Protein AF-A0A4U9UDP7-F1 (afdb_monomer)

Sequence (62 aa):
MVALGCGIALIPSVVVDNSPEPVRNRISQLENISMVEPFELGVCVPKKRLNEPLIEAFWQLL

Structure (mmCIF, N/CA/C/O backbone):
data_AF-A0A4U9UDP7-F1
#
_entry.id   AF-A0A4U9UDP7-F1
#
loop_
_atom_site.group_PDB
_atom_site.id
_atom_site.type_symbol
_atom_site.label_atom_id
_atom_site.label_alt_id
_atom_site.label_comp_id
_atom_site.label_asym_id
_atom_site.label_entity_id
_atom_site.label_seq_id
_atom_site.pdbx_PDB_ins_code
_atom_site.Cartn_x
_atom_site.Cartn_y
_atom_site.Cartn_z
_atom_site.occupancy
_atom_site.B_iso_or_equiv
_atom_site.auth_seq_id
_atom_site.auth_comp_id
_atom_site.auth_asym_id
_atom_site.auth_atom_id
_atom_site.pdbx_PDB_model_num
ATOM 1 N N . MET A 1 1 ? 11.529 7.242 -9.457 1.00 87.06 1 MET A N 1
ATOM 2 C CA . MET A 1 1 ? 12.897 6.851 -9.867 1.00 87.06 1 MET A CA 1
ATOM 3 C C . MET A 1 1 ? 12.887 5.851 -11.016 1.00 87.06 1 MET A C 1
ATOM 5 O O . MET A 1 1 ? 13.415 6.198 -12.061 1.00 87.06 1 MET A O 1
ATOM 9 N N . VAL A 1 2 ? 12.239 4.682 -10.890 1.00 94.25 2 VAL A N 1
ATOM 10 C CA . VAL A 1 2 ? 12.184 3.675 -11.979 1.00 94.25 2 VAL A CA 1
ATOM 11 C C . VAL A 1 2 ? 11.578 4.245 -13.271 1.00 94.25 2 VAL A C 1
ATOM 13 O O . VAL A 1 2 ? 12.248 4.275 -14.293 1.00 94.25 2 VAL A O 1
ATOM 16 N N . ALA A 1 3 ? 10.381 4.840 -13.209 1.00 94.31 3 ALA A N 1
ATOM 17 C CA . ALA A 1 3 ? 9.732 5.471 -14.372 1.00 94.31 3 ALA A CA 1
ATOM 18 C C . ALA A 1 3 ? 10.454 6.719 -14.935 1.00 94.31 3 ALA A C 1
ATOM 20 O O . ALA A 1 3 ? 10.063 7.239 -15.979 1.00 94.31 3 ALA A O 1
ATOM 21 N N . LEU A 1 4 ? 11.474 7.233 -14.234 1.00 94.50 4 LEU A N 1
ATOM 22 C CA . LEU A 1 4 ? 12.342 8.317 -14.718 1.00 94.50 4 LEU A CA 1
ATOM 23 C C . LEU A 1 4 ? 13.594 7.776 -15.430 1.00 94.50 4 LEU A C 1
ATOM 25 O O . LEU A 1 4 ? 14.428 8.561 -15.864 1.00 94.50 4 LEU A O 1
ATOM 29 N N . GLY A 1 5 ? 13.754 6.451 -15.513 1.00 93.12 5 GLY A N 1
ATOM 30 C CA . GLY A 1 5 ? 14.944 5.810 -16.071 1.00 93.12 5 GLY A CA 1
ATOM 31 C C . GLY A 1 5 ? 16.157 5.818 -15.135 1.00 93.12 5 GLY A C 1
ATOM 32 O O . GLY A 1 5 ? 17.267 5.560 -15.581 1.00 93.12 5 GLY A O 1
ATOM 33 N N . CYS A 1 6 ? 15.979 6.106 -13.840 1.00 94.88 6 CYS A N 1
ATOM 34 C CA . CYS A 1 6 ? 17.094 6.243 -12.895 1.00 94.88 6 CYS A CA 1
ATOM 35 C C . CYS A 1 6 ? 17.519 4.928 -12.209 1.00 94.88 6 CYS A C 1
ATOM 37 O O . CYS A 1 6 ? 18.338 4.978 -11.294 1.00 94.88 6 CYS A O 1
ATOM 39 N N . GLY A 1 7 ? 16.947 3.773 -12.5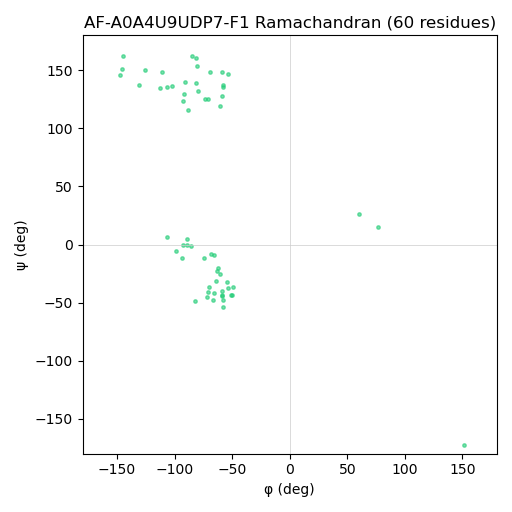71 1.00 94.19 7 GLY A N 1
ATOM 40 C CA . GLY A 1 7 ? 17.338 2.475 -12.006 1.00 94.19 7 GLY A CA 1
ATOM 41 C C . GLY A 1 7 ? 16.230 1.419 -11.980 1.00 94.19 7 GLY A C 1
ATOM 42 O O . GLY A 1 7 ? 15.139 1.630 -12.507 1.00 94.19 7 GLY A O 1
ATOM 43 N N . ILE A 1 8 ? 16.533 0.289 -11.331 1.00 93.94 8 ILE A N 1
ATOM 44 C CA . ILE A 1 8 ? 15.668 -0.892 -11.163 1.00 93.94 8 ILE A CA 1
ATOM 45 C C . ILE A 1 8 ? 15.254 -0.994 -9.689 1.00 93.94 8 ILE A C 1
ATOM 47 O O . ILE A 1 8 ? 16.018 -0.610 -8.804 1.00 93.94 8 ILE A O 1
ATOM 51 N N . ALA A 1 9 ? 14.056 -1.510 -9.413 1.00 92.62 9 ALA A N 1
ATOM 52 C CA . ALA A 1 9 ? 13.602 -1.767 -8.052 1.00 92.62 9 ALA A CA 1
ATOM 53 C C . ALA A 1 9 ? 12.720 -3.020 -7.980 1.00 92.62 9 ALA A C 1
ATOM 55 O O . ALA A 1 9 ? 12.006 -3.335 -8.930 1.00 92.62 9 ALA A O 1
ATOM 56 N N . LEU A 1 10 ? 12.745 -3.686 -6.824 1.00 91.81 10 LEU A N 1
ATOM 57 C CA . LEU A 1 10 ? 11.773 -4.709 -6.448 1.00 91.81 10 LEU A CA 1
ATOM 58 C C . LEU A 1 10 ? 10.599 -4.010 -5.757 1.00 91.81 10 LEU A C 1
ATOM 60 O O . LEU A 1 10 ? 10.781 -3.369 -4.722 1.00 91.81 10 LEU A O 1
ATOM 64 N N . ILE A 1 11 ? 9.417 -4.071 -6.361 1.00 90.25 11 ILE A N 1
ATOM 65 C CA . ILE A 1 11 ? 8.249 -3.292 -5.939 1.00 90.25 11 ILE A CA 1
ATOM 66 C C . ILE A 1 11 ? 7.043 -4.237 -5.837 1.00 90.25 11 ILE A C 1
ATOM 68 O O . ILE A 1 11 ? 6.853 -5.045 -6.748 1.00 90.25 11 ILE A O 1
ATOM 72 N N . PRO A 1 12 ? 6.204 -4.140 -4.785 1.00 90.88 12 PRO A N 1
ATOM 73 C CA . PRO A 1 12 ? 4.945 -4.879 -4.725 1.00 90.88 12 PRO A CA 1
ATOM 74 C C . PRO A 1 12 ? 4.040 -4.533 -5.912 1.00 90.88 12 PRO A C 1
ATOM 76 O O . PRO A 1 12 ? 3.861 -3.354 -6.225 1.00 90.88 12 PRO A O 1
ATOM 79 N N . SER A 1 13 ? 3.423 -5.540 -6.532 1.00 89.81 13 SER A N 1
ATOM 80 C CA . SER A 1 13 ? 2.553 -5.360 -7.706 1.00 89.81 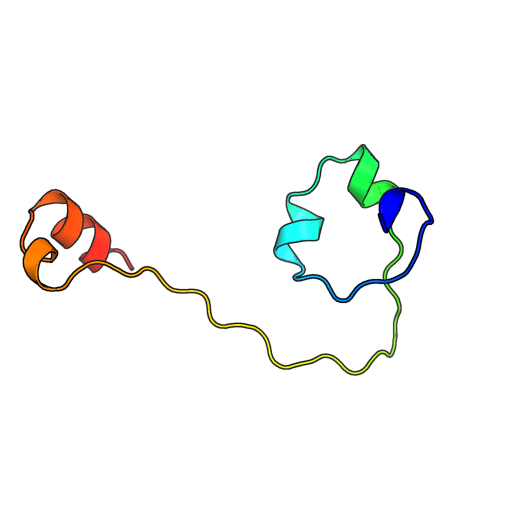13 SER A CA 1
ATOM 81 C C . SER A 1 13 ? 1.484 -4.287 -7.490 1.00 89.81 13 SER A C 1
ATOM 83 O O . SER A 1 13 ? 1.350 -3.391 -8.317 1.00 89.81 13 SER A O 1
ATOM 85 N N . VAL A 1 14 ? 0.843 -4.277 -6.314 1.00 92.19 14 VAL A N 1
ATOM 86 C CA . VAL A 1 14 ? -0.203 -3.306 -5.948 1.00 92.19 14 VAL A CA 1
ATOM 87 C C . VAL A 1 14 ? 0.239 -1.845 -6.088 1.00 92.19 14 VAL A C 1
ATOM 89 O O . VAL A 1 14 ? -0.574 -0.984 -6.421 1.00 92.19 14 VAL A O 1
ATOM 92 N N . VAL A 1 15 ? 1.523 -1.542 -5.865 1.00 93.25 15 VAL A N 1
ATOM 93 C CA . VAL A 1 15 ? 2.060 -0.182 -6.018 1.00 93.25 15 VAL A CA 1
ATOM 94 C C . VAL A 1 15 ? 2.125 0.193 -7.494 1.00 93.25 15 VAL A C 1
ATOM 96 O O . VAL A 1 15 ? 1.791 1.321 -7.856 1.00 93.25 15 VAL A O 1
ATOM 99 N N . VAL A 1 16 ? 2.529 -0.742 -8.356 1.00 92.50 16 VAL A N 1
ATOM 100 C CA . VAL A 1 16 ? 2.543 -0.535 -9.807 1.00 92.50 16 VAL A CA 1
ATOM 101 C C . VAL A 1 16 ? 1.112 -0.405 -10.315 1.00 92.50 16 VAL A C 1
ATOM 103 O O . VAL A 1 16 ? 0.815 0.579 -10.980 1.00 92.50 16 VAL A O 1
ATOM 106 N N . ASP A 1 17 ? 0.210 -1.303 -9.926 1.00 93.62 17 ASP A N 1
ATOM 107 C CA . ASP A 1 17 ? -1.183 -1.330 -10.388 1.00 93.62 17 ASP A CA 1
ATOM 108 C C . ASP A 1 17 ? -1.930 -0.027 -10.063 1.00 93.62 17 ASP A C 1
ATOM 110 O O . ASP A 1 17 ? -2.639 0.522 -10.909 1.00 93.62 17 ASP A O 1
ATOM 114 N N . ASN A 1 18 ? -1.698 0.534 -8.873 1.00 94.94 18 ASN A N 1
ATOM 115 C CA . ASN A 1 18 ? -2.321 1.784 -8.422 1.00 94.94 18 ASN A CA 1
ATOM 116 C C . ASN A 1 18 ? -1.529 3.051 -8.791 1.00 94.94 18 ASN A C 1
ATOM 118 O O . ASN A 1 18 ? -1.966 4.162 -8.487 1.00 94.94 18 ASN A O 1
ATOM 122 N N . SER A 1 19 ? -0.374 2.927 -9.451 1.00 95.75 19 SER A N 1
ATOM 123 C CA . SER A 1 19 ? 0.370 4.095 -9.931 1.00 95.75 19 SER A CA 1
ATOM 124 C C . SER A 1 19 ? -0.371 4.790 -11.081 1.00 95.75 19 SER A C 1
ATOM 126 O O . SER A 1 19 ? -1.014 4.114 -11.879 1.00 95.75 19 SER A O 1
ATOM 128 N N . PRO A 1 20 ? -0.258 6.121 -11.245 1.00 96.31 20 PRO A N 1
ATOM 129 C CA . PRO A 1 20 ? -0.849 6.823 -12.383 1.00 96.31 20 PRO A CA 1
ATOM 130 C C . PRO A 1 20 ? -0.418 6.223 -13.727 1.00 96.31 20 PRO A C 1
ATOM 132 O O . PRO A 1 20 ? 0.726 5.792 -13.886 1.00 96.31 20 PRO A O 1
ATOM 135 N N . GLU A 1 21 ? -1.305 6.255 -14.722 1.00 95.50 21 GLU A N 1
ATOM 136 C CA . GLU A 1 21 ? -1.055 5.678 -16.051 1.00 95.50 21 GLU A CA 1
ATOM 137 C C . GLU A 1 21 ? 0.283 6.118 -16.690 1.00 95.50 21 GLU A C 1
ATOM 139 O O . GLU A 1 21 ? 1.026 5.243 -17.147 1.00 95.50 21 GLU A O 1
ATOM 144 N N . PRO A 1 22 ? 0.691 7.408 -16.644 1.00 94.94 22 PRO A N 1
ATOM 145 C CA . PRO A 1 22 ? 1.973 7.831 -17.212 1.00 94.94 22 PRO A CA 1
ATOM 146 C C . PRO A 1 22 ? 3.198 7.202 -16.535 1.00 94.94 22 PRO A C 1
ATOM 148 O O . PRO A 1 22 ? 4.272 7.168 -17.131 1.00 94.94 22 PRO A O 1
ATOM 151 N N . VAL A 1 23 ? 3.064 6.740 -15.288 1.00 95.12 23 VAL A N 1
ATOM 152 C CA . VAL A 1 23 ? 4.129 6.055 -14.543 1.00 95.12 23 VAL A CA 1
ATOM 153 C C . VAL A 1 23 ? 4.182 4.587 -14.950 1.00 95.12 23 VAL A C 1
ATOM 155 O O . VAL A 1 23 ? 5.259 4.104 -15.290 1.00 95.12 23 VAL A O 1
ATOM 158 N N . ARG A 1 24 ? 3.035 3.895 -14.971 1.00 94.12 24 ARG A N 1
ATOM 159 C CA . ARG A 1 24 ? 2.958 2.467 -15.330 1.00 94.12 24 ARG A CA 1
ATOM 160 C C . ARG A 1 24 ? 3.495 2.196 -16.732 1.00 94.12 24 ARG A C 1
ATOM 162 O O . ARG A 1 24 ? 4.321 1.309 -16.899 1.00 94.12 24 ARG A O 1
ATOM 169 N N . ASN A 1 25 ? 3.120 3.026 -17.706 1.00 94.25 25 ASN A N 1
ATOM 170 C CA . ASN A 1 25 ? 3.527 2.862 -19.107 1.00 94.25 25 ASN A CA 1
ATOM 171 C C . ASN A 1 25 ? 5.029 3.118 -19.349 1.00 94.25 25 ASN A C 1
ATOM 173 O O . ASN A 1 25 ? 5.521 2.898 -20.452 1.00 94.25 25 ASN A O 1
ATOM 177 N N . ARG A 1 26 ? 5.760 3.617 -18.343 1.00 94.88 26 ARG A N 1
ATOM 178 C CA . ARG A 1 26 ? 7.204 3.901 -18.406 1.00 94.88 26 ARG A CA 1
ATOM 179 C C . ARG A 1 26 ? 8.050 2.901 -17.617 1.00 94.88 26 ARG A C 1
ATOM 181 O O . ARG A 1 26 ? 9.249 3.118 -17.458 1.00 94.88 26 ARG A O 1
ATOM 188 N N . ILE A 1 27 ? 7.440 1.847 -17.083 1.00 94.00 27 ILE A N 1
ATOM 189 C CA . ILE A 1 27 ? 8.126 0.797 -16.331 1.00 94.00 27 ILE A CA 1
ATOM 190 C C . ILE A 1 27 ? 8.061 -0.491 -17.149 1.00 94.00 27 ILE A C 1
ATOM 192 O O . ILE A 1 27 ? 7.000 -0.863 -17.641 1.00 94.00 27 ILE A O 1
ATOM 196 N N . SER A 1 28 ? 9.190 -1.189 -17.246 1.00 92.62 28 SER A N 1
ATOM 197 C CA . SER A 1 28 ? 9.263 -2.538 -17.810 1.00 92.62 28 SER A CA 1
ATOM 198 C C . SER A 1 28 ? 9.470 -3.547 -16.688 1.00 92.62 28 SER A C 1
ATOM 200 O O . SER A 1 28 ? 10.304 -3.330 -15.806 1.00 92.62 28 SER A O 1
ATOM 202 N N . GLN A 1 29 ? 8.729 -4.652 -16.721 1.00 91.62 29 GLN A N 1
ATOM 203 C CA . GLN A 1 29 ? 8.966 -5.777 -15.819 1.00 91.62 29 GLN A CA 1
ATOM 204 C C . GLN A 1 29 ? 10.102 -6.648 -16.360 1.00 91.62 29 GLN A C 1
ATOM 206 O O . GLN A 1 29 ? 10.203 -6.870 -17.565 1.00 91.62 29 GLN A O 1
ATOM 211 N N . LEU A 1 30 ? 10.973 -7.113 -15.464 1.00 90.94 30 LEU A N 1
ATOM 212 C CA . LEU A 1 30 ? 12.037 -8.054 -15.801 1.00 90.94 30 LEU A CA 1
ATOM 213 C C . LEU A 1 30 ? 11.531 -9.478 -15.571 1.00 90.94 30 LEU A C 1
ATOM 215 O O . LEU A 1 30 ? 11.096 -9.813 -14.471 1.00 90.94 30 LEU A O 1
ATOM 219 N N . GLU A 1 31 ? 11.595 -10.306 -16.608 1.00 89.00 31 GLU A N 1
ATOM 220 C CA . GLU A 1 31 ? 11.225 -11.721 -16.541 1.00 89.00 31 GLU A CA 1
ATOM 221 C C . GLU A 1 31 ? 12.363 -12.572 -15.954 1.00 89.00 31 GLU A C 1
ATOM 223 O O . GLU A 1 31 ? 13.528 -12.172 -15.962 1.00 89.00 31 GLU A O 1
ATOM 228 N N . ASN A 1 32 ? 12.032 -13.777 -15.478 1.00 86.69 32 ASN A N 1
ATOM 229 C CA . ASN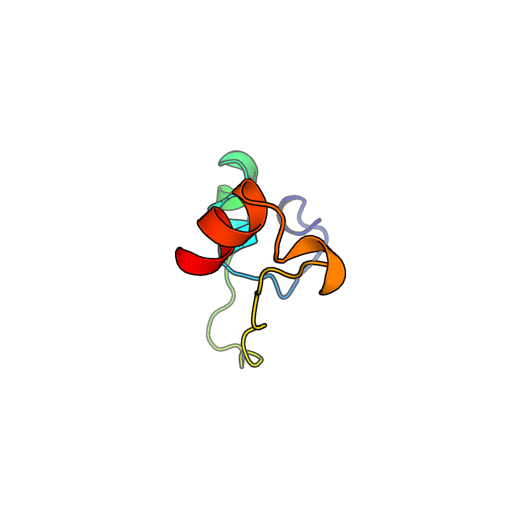 A 1 32 ? 12.993 -14.775 -14.981 1.00 86.69 32 ASN A CA 1
ATOM 230 C C . ASN A 1 32 ? 13.850 -14.320 -13.783 1.00 86.69 32 ASN A C 1
ATOM 232 O O . ASN A 1 32 ? 14.951 -14.825 -13.569 1.00 86.69 32 ASN A O 1
ATOM 236 N N . ILE A 1 33 ? 13.344 -13.382 -12.981 1.00 87.81 33 ILE A N 1
ATOM 237 C CA . ILE A 1 33 ? 13.953 -12.982 -11.710 1.00 87.81 33 ILE A CA 1
ATOM 238 C C . ILE A 1 33 ? 13.341 -13.818 -10.582 1.00 87.81 33 ILE A C 1
ATOM 240 O O . ILE A 1 33 ? 12.119 -13.883 -10.446 1.00 87.81 33 ILE A O 1
ATOM 244 N N . SER A 1 34 ? 14.181 -14.425 -9.740 1.00 87.69 34 SER A N 1
ATOM 245 C CA . SER A 1 34 ? 13.722 -15.078 -8.510 1.00 87.69 34 SER A CA 1
ATOM 246 C C . SER A 1 34 ? 13.038 -14.061 -7.596 1.00 87.69 34 SER A C 1
ATOM 248 O O . SER A 1 34 ? 13.659 -13.084 -7.173 1.00 87.69 34 SER A O 1
ATOM 250 N N . MET A 1 35 ? 11.761 -14.288 -7.293 1.00 85.56 35 MET A N 1
ATOM 251 C CA . MET A 1 35 ? 10.991 -13.427 -6.398 1.00 85.56 35 MET A CA 1
ATOM 252 C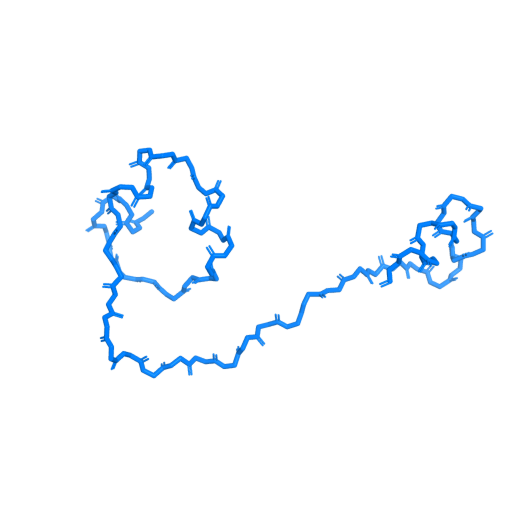 C . MET A 1 35 ? 11.280 -13.743 -4.928 1.00 85.56 35 MET A C 1
ATOM 254 O O . MET A 1 35 ? 11.648 -14.863 -4.575 1.00 85.56 35 MET A O 1
ATOM 258 N N . VAL A 1 36 ? 11.092 -12.737 -4.076 1.00 87.19 36 VAL A N 1
ATOM 259 C CA . VAL A 1 36 ? 11.069 -12.899 -2.616 1.00 87.19 36 VAL A CA 1
ATOM 260 C C . VAL A 1 36 ? 9.672 -13.304 -2.156 1.00 87.19 36 VAL A C 1
ATOM 262 O O . VAL A 1 36 ? 8.696 -13.108 -2.885 1.00 87.19 36 VAL A O 1
ATOM 265 N N . GLU A 1 37 ? 9.572 -13.837 -0.941 1.00 89.88 37 GLU A N 1
ATOM 266 C CA . GLU A 1 37 ? 8.269 -14.102 -0.336 1.00 89.88 37 GLU A CA 1
ATOM 267 C C . GLU A 1 37 ? 7.433 -12.813 -0.238 1.00 89.88 37 GLU A C 1
ATOM 269 O O . GLU A 1 37 ? 7.971 -11.752 0.105 1.00 89.88 37 GLU A O 1
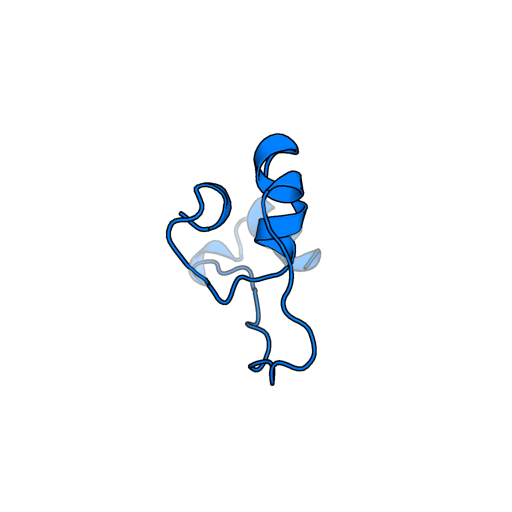ATOM 274 N N . PRO A 1 38 ? 6.125 -12.874 -0.554 1.00 88.62 38 PRO A N 1
ATOM 275 C CA . PRO A 1 38 ? 5.231 -11.741 -0.384 1.00 88.62 38 PRO A CA 1
ATOM 276 C C . PRO A 1 38 ? 5.182 -11.256 1.065 1.00 88.62 38 PRO A C 1
ATOM 278 O O . PRO A 1 38 ? 5.265 -12.037 2.010 1.00 88.62 38 PRO A O 1
ATOM 281 N N . PHE A 1 39 ? 4.969 -9.955 1.233 1.00 87.88 39 PHE A N 1
ATOM 282 C CA . PHE A 1 39 ? 4.712 -9.381 2.547 1.00 87.88 39 PHE A CA 1
ATOM 283 C C . PHE A 1 39 ? 3.254 -9.608 2.948 1.00 87.88 39 PHE A C 1
ATOM 285 O O . PHE A 1 39 ? 2.344 -9.294 2.178 1.00 87.88 39 PHE A O 1
ATOM 292 N N . GLU A 1 40 ? 3.029 -10.084 4.171 1.00 90.81 40 GLU A N 1
ATOM 293 C CA . GLU A 1 40 ? 1.694 -10.110 4.763 1.00 90.81 40 GLU A CA 1
ATOM 294 C C . GLU A 1 40 ? 1.280 -8.693 5.174 1.00 90.81 40 GLU A C 1
ATOM 296 O O . GLU A 1 40 ? 1.980 -8.002 5.920 1.00 90.81 40 GLU A O 1
ATOM 301 N N . LEU A 1 41 ? 0.128 -8.250 4.674 1.00 90.94 41 LEU A N 1
ATOM 302 C CA . LEU A 1 41 ? -0.500 -6.999 5.078 1.00 90.94 41 LEU A CA 1
ATOM 303 C C . LEU A 1 41 ? -1.649 -7.312 6.032 1.00 90.94 41 LEU A C 1
ATOM 305 O O . LEU A 1 41 ? -2.445 -8.212 5.782 1.00 90.94 41 LEU A O 1
ATOM 309 N N . GLY A 1 42 ? -1.754 -6.535 7.105 1.00 92.75 42 GLY A N 1
ATOM 310 C CA . GLY A 1 42 ? -2.815 -6.679 8.091 1.00 92.75 42 GLY A CA 1
ATOM 311 C C . GLY A 1 42 ? -3.235 -5.333 8.657 1.00 92.75 42 GLY A C 1
ATOM 312 O O . GLY A 1 42 ? -2.511 -4.339 8.566 1.00 92.75 42 GLY A O 1
ATOM 313 N N . VAL A 1 43 ? -4.417 -5.307 9.263 1.00 94.88 43 VAL A N 1
ATOM 314 C CA . VAL A 1 43 ? -4.879 -4.163 10.050 1.00 94.88 43 VAL A CA 1
ATOM 315 C C . VAL A 1 43 ? -4.465 -4.377 11.500 1.00 94.88 43 VAL A C 1
ATOM 317 O O . VAL A 1 43 ? -4.562 -5.481 12.031 1.00 94.88 43 VAL A O 1
ATOM 320 N N . CYS A 1 44 ? -4.029 -3.312 12.166 1.00 95.06 44 CYS A N 1
ATOM 321 C CA . CYS A 1 44 ? -3.750 -3.334 13.593 1.00 95.06 44 CYS A CA 1
ATOM 322 C C . CYS A 1 44 ? -4.516 -2.233 14.329 1.00 95.06 44 CYS A C 1
ATOM 324 O O . CYS A 1 44 ? -4.810 -1.165 13.792 1.00 95.06 44 CYS A O 1
ATOM 326 N N . VAL A 1 45 ? -4.837 -2.500 15.592 1.00 95.81 45 VAL A N 1
ATOM 327 C CA . VAL A 1 45 ? -5.506 -1.552 16.481 1.00 9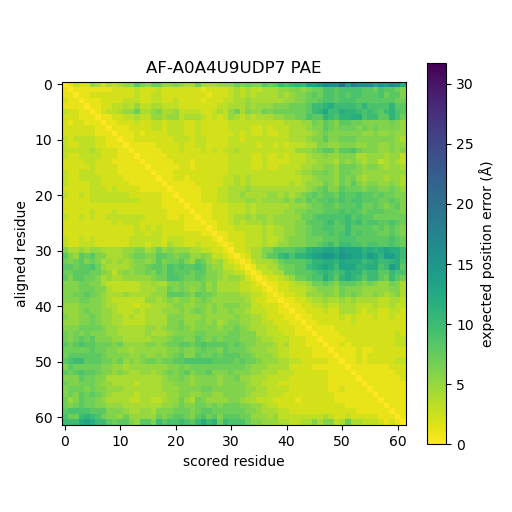5.81 45 VAL A CA 1
ATOM 328 C C . VAL A 1 45 ? -5.033 -1.782 17.918 1.00 95.81 45 VAL A C 1
ATOM 330 O O . VAL A 1 45 ? -4.750 -2.924 18.295 1.00 95.81 45 VAL A O 1
ATOM 333 N N . PRO A 1 46 ? -4.920 -0.739 18.764 1.00 96.75 46 PRO A N 1
ATOM 334 C CA . PRO A 1 46 ? -4.624 -0.951 20.173 1.00 96.75 46 PRO A CA 1
ATOM 335 C C . PRO A 1 46 ? -5.704 -1.826 20.813 1.00 96.75 46 PRO A C 1
ATOM 337 O O . PRO A 1 46 ? -6.880 -1.480 20.753 1.00 96.75 46 PRO A O 1
ATOM 340 N N . LYS A 1 47 ? -5.310 -2.907 21.499 1.00 95.75 47 LYS A N 1
ATOM 341 C CA . LYS A 1 47 ? -6.243 -3.881 22.104 1.00 95.75 47 LYS A CA 1
ATOM 342 C C . LYS A 1 47 ? -7.348 -3.234 22.952 1.00 95.75 47 LYS A C 1
ATOM 344 O O . LYS A 1 47 ? -8.488 -3.671 22.912 1.00 95.75 47 LYS A O 1
ATOM 349 N N . LYS A 1 48 ? -7.030 -2.148 23.667 1.00 96.88 48 LYS A N 1
ATOM 350 C CA . LYS A 1 48 ? -7.988 -1.380 24.486 1.00 96.88 48 LYS A CA 1
ATOM 351 C C . LYS A 1 48 ? -9.136 -0.731 23.695 1.00 96.88 48 LYS A C 1
ATOM 353 O O . LYS A 1 48 ? -10.141 -0.379 24.295 1.00 96.88 48 LYS A O 1
ATOM 358 N N . ARG A 1 49 ? -8.965 -0.543 22.383 1.00 97.38 49 ARG A N 1
ATOM 359 C CA . ARG A 1 49 ? -9.938 0.080 21.476 1.00 97.38 49 ARG A CA 1
ATOM 360 C C . ARG A 1 49 ? -10.759 -0.937 20.683 1.00 97.38 49 ARG A C 1
ATOM 362 O O . ARG A 1 49 ? -11.680 -0.531 19.992 1.00 97.38 49 ARG A O 1
ATOM 369 N N . LEU A 1 50 ? -10.458 -2.238 20.787 1.00 96.38 50 LEU A N 1
ATOM 370 C CA . LEU A 1 50 ? -11.220 -3.283 20.087 1.00 96.38 50 LEU A CA 1
ATOM 371 C C . LEU A 1 50 ? -12.697 -3.312 20.492 1.00 96.38 50 LEU A C 1
ATOM 373 O O . LEU A 1 50 ? -13.518 -3.724 19.691 1.00 96.38 50 LEU A O 1
ATOM 377 N N . ASN A 1 51 ? -13.019 -2.836 21.697 1.00 95.88 51 ASN A N 1
ATOM 378 C CA . ASN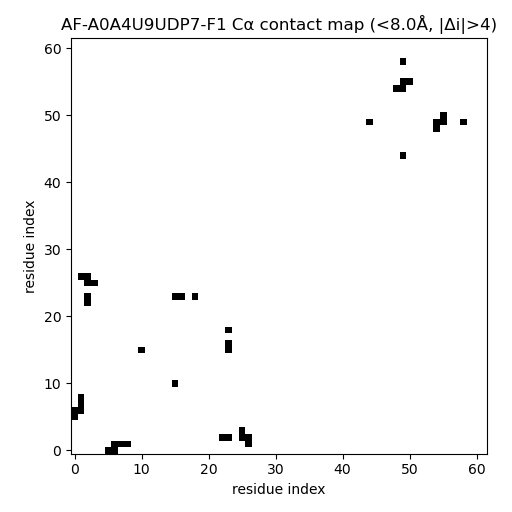 A 1 51 ? -14.390 -2.760 22.202 1.00 95.88 51 ASN A CA 1
ATOM 379 C C . ASN A 1 51 ? -15.123 -1.470 21.771 1.00 95.88 51 ASN A C 1
ATOM 381 O O . ASN A 1 51 ? -16.260 -1.251 22.181 1.00 95.88 51 ASN A O 1
ATOM 385 N N . GLU A 1 52 ? -14.478 -0.551 21.037 1.00 98.19 52 GLU A N 1
ATOM 386 C CA . GLU A 1 52 ? -15.178 0.615 20.486 1.00 98.19 52 GLU A CA 1
ATOM 387 C C . GLU A 1 52 ? -16.109 0.132 19.361 1.00 98.19 52 GLU A C 1
ATOM 389 O O . GLU A 1 52 ? -15.608 -0.476 18.415 1.00 98.19 52 GLU A O 1
ATOM 394 N N . PRO A 1 53 ? -17.425 0.427 19.389 1.00 97.81 53 PRO A N 1
ATOM 395 C CA . PRO A 1 53 ? -18.398 -0.223 18.502 1.00 97.81 53 PRO A CA 1
ATOM 396 C C . PRO A 1 53 ? -18.065 -0.147 17.006 1.00 97.81 53 PRO A C 1
ATOM 398 O O . PRO A 1 53 ? -18.269 -1.107 16.273 1.00 97.81 53 PRO A O 1
ATOM 401 N N . LEU A 1 54 ? -17.520 0.985 16.544 1.00 97.31 54 LEU A N 1
ATOM 402 C CA . LEU A 1 54 ? -17.113 1.154 15.144 1.00 97.31 54 LEU A CA 1
ATOM 403 C C . LEU A 1 54 ? -15.879 0.320 14.779 1.00 97.31 54 LEU A C 1
ATOM 405 O O . LEU A 1 54 ? -15.790 -0.187 13.664 1.00 97.31 54 LEU A O 1
ATOM 409 N N . ILE A 1 55 ? -14.926 0.189 15.704 1.00 97.38 55 ILE A N 1
ATOM 410 C CA . ILE A 1 55 ? -13.721 -0.618 15.500 1.00 97.38 55 ILE A CA 1
ATOM 411 C C . ILE A 1 55 ? -14.089 -2.093 15.534 1.00 97.38 55 ILE A C 1
ATOM 413 O O . ILE A 1 55 ? -13.647 -2.823 14.658 1.00 97.38 55 ILE A O 1
ATOM 417 N N . GLU A 1 56 ? -14.906 -2.522 16.495 1.00 96.56 56 GLU A N 1
ATOM 418 C CA . GLU A 1 56 ? -15.391 -3.899 16.584 1.00 96.56 56 GLU A CA 1
ATOM 419 C C . GLU A 1 56 ? -16.148 -4.302 15.315 1.00 96.56 56 GLU A C 1
ATOM 421 O O . GLU A 1 56 ? -15.844 -5.335 14.721 1.00 96.56 56 GLU A O 1
ATOM 426 N N . ALA A 1 57 ? -17.070 -3.449 14.853 1.00 97.12 57 ALA A N 1
ATOM 427 C CA . ALA A 1 57 ? -17.823 -3.683 13.627 1.00 97.12 57 ALA A CA 1
ATOM 428 C C . ALA A 1 57 ? -16.901 -3.825 12.409 1.00 97.12 57 ALA A C 1
ATOM 430 O O . ALA A 1 57 ? -17.093 -4.729 11.607 1.00 97.12 57 ALA A O 1
ATOM 431 N N . PHE A 1 58 ? -15.881 -2.970 12.280 1.00 96.94 58 PHE A N 1
ATOM 432 C CA . PHE A 1 58 ? -14.886 -3.111 11.217 1.00 96.94 58 PHE A CA 1
ATOM 433 C C . PHE A 1 58 ? -14.044 -4.384 11.378 1.00 96.94 58 PHE A C 1
ATOM 435 O O . PHE A 1 58 ? -13.793 -5.080 10.402 1.00 96.94 58 PHE A O 1
ATOM 442 N N . TRP A 1 59 ? -13.630 -4.709 12.604 1.00 96.31 59 TRP A N 1
ATOM 443 C CA . TRP A 1 59 ? -12.776 -5.858 12.906 1.00 96.31 59 TRP A CA 1
ATOM 444 C C . TRP A 1 59 ? -13.450 -7.197 12.593 1.00 96.31 59 TRP A C 1
ATOM 446 O O . TRP A 1 59 ? -12.772 -8.137 12.205 1.00 96.31 59 TRP A O 1
ATOM 456 N N . GLN A 1 60 ? -14.776 -7.278 12.725 1.00 95.06 60 GLN A N 1
ATOM 457 C CA . GLN A 1 60 ? -15.572 -8.454 12.352 1.00 95.06 60 GLN A CA 1
ATOM 458 C C . GLN A 1 60 ? -15.759 -8.625 10.831 1.00 95.06 60 GLN A C 1
ATOM 460 O O . GLN A 1 60 ? -16.251 -9.668 10.40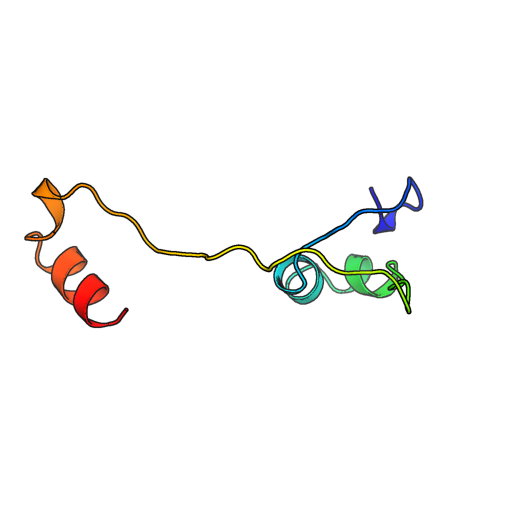5 1.00 95.06 60 GLN A O 1
ATOM 465 N N . LEU A 1 61 ? -15.406 -7.619 10.019 1.00 95.38 61 LEU A N 1
ATOM 466 C CA . LEU A 1 61 ? -15.456 -7.683 8.550 1.00 95.38 61 LEU A CA 1
ATOM 467 C C . LEU A 1 61 ? -14.124 -8.100 7.913 1.00 95.38 61 LEU A C 1
ATOM 469 O O . LEU A 1 61 ? -14.096 -8.335 6.703 1.00 95.38 61 LEU A O 1
ATOM 473 N N . LEU A 1 62 ? -13.040 -8.114 8.694 1.00 88.62 62 LEU A N 1
ATOM 474 C CA . LEU A 1 62 ? -11.713 -8.563 8.264 1.00 88.62 62 LEU A CA 1
ATOM 475 C C . LEU A 1 62 ? -11.652 -10.092 8.224 1.00 88.62 62 LEU A C 1
ATOM 477 O O . LEU A 1 62 ? -11.054 -10.606 7.254 1.00 88.62 62 LEU A O 1
#

Foldseek 3Di:
DQLVVPDDDDDPPVCLVPDDPSSNVSHDDDPPDDDDDDDDDDDDDDPVCCPPVVNVVVVVVD

Secondary structure (DSSP, 8-state):
-GGGTS------HHHHHTS-HHHHTT--PPSSPPPPPPPPP-----GGGTTSHHHHHHHTT-

Mean predicted aligned error: 4.48 Å

Organism: Serratia fonticola (NCBI:txid47917)

pLDDT: mean 93.3, std 3.23, range [85.56, 98.19]

Solvent-accessible surface area (backbone atoms only — not comparable to full-atom values): 4358 Å² total; per-residue (Å²): 95,48,57,74,73,73,56,86,81,92,72,63,66,68,60,53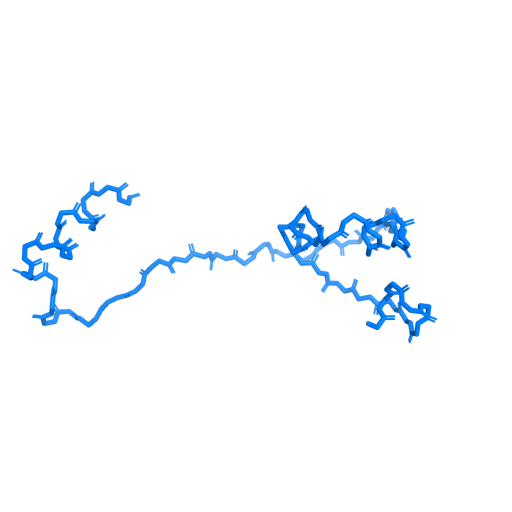,74,70,40,57,68,83,46,45,79,47,55,82,86,79,80,96,62,89,78,75,84,81,82,90,82,82,89,84,74,66,77,90,49,49,80,39,70,72,49,35,58,53,61,76,73,110

Radius of gyration: 18.18 Å; Cα contacts (8 Å, |Δi|>4): 21; chains: 1; bounding box: 36×23×44 Å